Protein AF-A0A3C0VVW0-F1 (afdb_monomer_lite)

Radius of gyration: 27.4 Å; chains: 1; bounding box: 62×30×68 Å

pLDDT: mean 88.86, std 8.99, range [50.38, 98.25]

Sequence (152 aa):
QGKSAIVPDVSADKRYVPVHEHTRSELAVPLEINGVLSGVVNVDSDKPSAFDENDLALLTELASQAALVIHNAFLYEKSLIRANLFESLITVGQAINSAVDLDEALAAITREAASLMNAKTCALQLLDESSSHLTLVASHGAGEAYLNKPGV

Secondary structure (DSSP, 8-state):
----EEES-GGG-TT---SSTT--EEEEEEEEETTE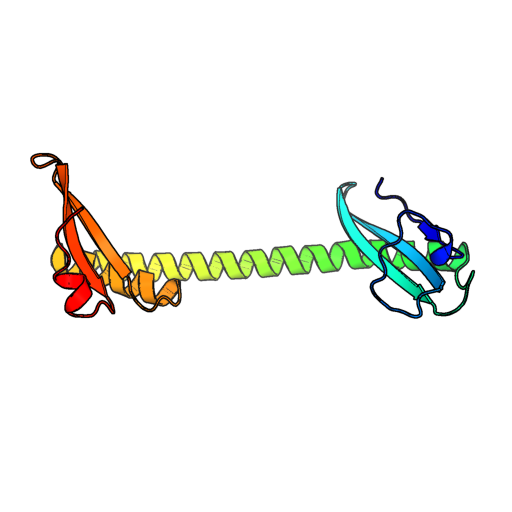EEEEEEEEESSTT---HHHHHHHHHHHHHHHHHHHHHHHHHHHHHHHHHHHHHHHHHHHHHT-SSHHHHHHHHHHHHHHHTT-S-EEEEEEETTTTEEEEEEEES--HHHHTSPP-

Structure (mmCIF, N/CA/C/O backbone):
data_AF-A0A3C0VVW0-F1
#
_entry.id   AF-A0A3C0VVW0-F1
#
loop_
_atom_site.group_PDB
_atom_site.id
_atom_site.type_symbol
_atom_site.label_atom_id
_atom_site.label_alt_id
_atom_site.label_comp_id
_atom_site.label_asym_id
_atom_site.label_entity_id
_atom_site.label_seq_id
_atom_site.pdbx_PDB_ins_code
_atom_site.Cartn_x
_atom_site.Cartn_y
_atom_site.Cartn_z
_atom_site.occupancy
_atom_site.B_iso_or_equiv
_atom_site.auth_seq_id
_atom_site.auth_comp_id
_atom_site.auth_asym_id
_atom_site.auth_atom_id
_atom_site.pdbx_PDB_model_num
ATOM 1 N N . GLN A 1 1 ? 5.046 -13.978 -15.014 1.00 55.69 1 GLN A N 1
ATOM 2 C CA . GLN A 1 1 ? 6.129 -14.661 -14.268 1.00 55.69 1 GLN A CA 1
ATOM 3 C C . GLN A 1 1 ? 7.109 -13.561 -13.915 1.00 55.69 1 GLN A C 1
ATOM 5 O O . GLN A 1 1 ? 7.415 -12.828 -14.843 1.00 55.69 1 GLN A O 1
ATOM 10 N N . GLY A 1 2 ? 7.486 -13.371 -12.645 1.00 75.31 2 GLY A N 1
ATOM 11 C CA . GLY A 1 2 ? 8.315 -12.249 -12.158 1.00 75.31 2 GLY A CA 1
ATOM 12 C C . GLY A 1 2 ? 9.750 -12.254 -12.688 1.00 75.31 2 GLY A C 1
ATOM 13 O O . GLY A 1 2 ? 10.695 -12.243 -11.927 1.00 75.31 2 GLY A O 1
ATOM 14 N N . LYS A 1 3 ? 9.908 -12.356 -14.003 1.00 88.19 3 LYS A N 1
ATOM 15 C CA . LYS A 1 3 ? 11.173 -12.338 -14.718 1.00 88.19 3 LYS A CA 1
ATOM 16 C C . LYS A 1 3 ? 11.374 -10.940 -15.265 1.00 88.19 3 LYS A C 1
ATOM 18 O O . LYS A 1 3 ? 10.402 -10.307 -15.684 1.00 88.19 3 LYS A O 1
ATOM 23 N N . SER A 1 4 ? 12.625 -10.516 -15.307 1.00 94.00 4 SER A N 1
ATOM 24 C CA . SER A 1 4 ? 12.993 -9.280 -15.973 1.00 94.00 4 SER A CA 1
ATOM 25 C C . SER A 1 4 ? 12.608 -9.310 -17.452 1.00 94.00 4 SER A C 1
ATOM 27 O O . SER A 1 4 ? 12.564 -10.377 -18.075 1.00 94.00 4 SER A O 1
ATOM 29 N N . ALA A 1 5 ? 12.319 -8.140 -18.007 1.00 94.81 5 ALA A N 1
ATOM 30 C CA . ALA A 1 5 ? 11.940 -7.987 -19.400 1.00 94.81 5 ALA A CA 1
ATOM 31 C C . ALA A 1 5 ? 12.516 -6.694 -19.975 1.00 94.81 5 ALA A C 1
ATOM 33 O O . ALA A 1 5 ? 12.325 -5.623 -19.406 1.00 94.81 5 ALA A O 1
ATOM 34 N N . ILE A 1 6 ? 13.161 -6.816 -21.133 1.00 97.00 6 ILE A N 1
ATOM 35 C CA . ILE A 1 6 ? 13.439 -5.699 -22.034 1.00 97.00 6 ILE A CA 1
ATOM 36 C C . ILE A 1 6 ? 12.341 -5.716 -23.099 1.00 97.00 6 ILE A C 1
ATOM 38 O O . ILE A 1 6 ? 12.164 -6.717 -23.800 1.00 97.00 6 ILE A O 1
ATOM 42 N N . VAL A 1 7 ? 11.593 -4.622 -23.214 1.00 96.62 7 VAL A N 1
ATOM 43 C CA . VAL A 1 7 ? 10.563 -4.426 -24.238 1.00 96.62 7 VAL A CA 1
ATOM 44 C C . VAL A 1 7 ? 11.061 -3.355 -25.210 1.00 96.62 7 VAL A C 1
ATOM 46 O O . VAL A 1 7 ? 10.972 -2.168 -24.905 1.00 96.62 7 VAL A O 1
ATOM 49 N N . PRO A 1 8 ? 11.600 -3.740 -26.381 1.00 96.50 8 PRO A N 1
ATOM 50 C CA . PRO A 1 8 ? 12.236 -2.799 -27.301 1.00 96.50 8 PRO A CA 1
ATOM 51 C C . PRO A 1 8 ? 11.238 -1.889 -28.030 1.00 96.50 8 PRO A C 1
ATOM 53 O O . PRO A 1 8 ? 11.619 -0.796 -28.440 1.00 96.50 8 PRO A O 1
ATOM 56 N N . ASP A 1 9 ? 9.983 -2.315 -28.205 1.00 96.50 9 ASP A N 1
ATOM 57 C CA . ASP A 1 9 ? 8.898 -1.435 -28.647 1.00 96.50 9 ASP A CA 1
ATOM 58 C C . ASP A 1 9 ? 7.575 -1.812 -27.965 1.00 96.50 9 ASP A C 1
ATOM 60 O O . ASP A 1 9 ? 6.987 -2.851 -28.277 1.00 96.50 9 ASP A O 1
ATOM 64 N N . VAL A 1 10 ? 7.093 -0.974 -27.044 1.00 95.69 10 VAL A N 1
ATOM 65 C CA . VAL A 1 10 ? 5.836 -1.231 -26.317 1.00 95.69 10 VAL A CA 1
ATOM 66 C C . VAL A 1 10 ? 4.602 -1.170 -27.211 1.00 95.69 10 VAL A C 1
ATOM 68 O O . VAL A 1 10 ? 3.612 -1.838 -26.928 1.00 95.69 10 VAL A O 1
ATOM 71 N N . SER A 1 11 ? 4.652 -0.439 -28.331 1.00 93.31 11 SER A N 1
ATOM 72 C CA . SER A 1 11 ? 3.527 -0.374 -29.277 1.00 93.31 11 SER A CA 1
ATOM 73 C C . SER A 1 11 ? 3.275 -1.712 -29.983 1.00 93.31 11 SER A C 1
ATOM 75 O O . SER A 1 11 ? 2.172 -1.967 -30.469 1.00 93.31 11 SER A O 1
ATOM 77 N N . ALA A 1 12 ? 4.289 -2.583 -30.012 1.00 93.69 12 ALA A N 1
ATOM 78 C CA . ALA A 1 12 ? 4.206 -3.935 -30.546 1.00 93.69 12 ALA A CA 1
ATOM 79 C C . ALA A 1 12 ? 3.884 -4.991 -29.469 1.00 93.69 12 ALA A C 1
ATOM 81 O O . ALA A 1 12 ? 3.588 -6.141 -29.812 1.00 93.69 12 ALA A O 1
ATOM 82 N N . ASP A 1 13 ? 3.917 -4.635 -28.179 1.00 92.75 13 ASP A N 1
ATOM 83 C CA . ASP A 1 13 ? 3.639 -5.558 -27.081 1.00 92.75 13 ASP A CA 1
ATOM 84 C C . ASP A 1 13 ? 2.161 -5.513 -26.672 1.00 92.75 13 ASP A C 1
ATOM 86 O O . ASP A 1 13 ? 1.660 -4.544 -26.112 1.00 92.75 13 ASP A O 1
ATOM 90 N N . LYS A 1 14 ? 1.443 -6.619 -26.894 1.00 92.88 14 LYS A N 1
ATOM 91 C CA . LYS A 1 14 ? 0.013 -6.739 -26.551 1.00 92.88 14 LYS A CA 1
ATOM 92 C C . LYS A 1 14 ? -0.277 -6.671 -25.049 1.00 92.88 14 LYS A C 1
ATOM 94 O O . LYS A 1 14 ? -1.437 -6.548 -24.669 1.00 92.88 14 LYS A O 1
ATOM 99 N N . ARG A 1 15 ? 0.740 -6.849 -24.204 1.00 89.94 15 ARG A N 1
ATOM 100 C CA . ARG A 1 15 ? 0.619 -6.782 -22.742 1.00 89.94 15 ARG A CA 1
ATOM 101 C C . ARG A 1 15 ? 0.713 -5.347 -22.234 1.00 89.94 15 ARG A C 1
ATOM 103 O O . ARG A 1 15 ? 0.427 -5.122 -21.061 1.00 89.94 15 ARG A O 1
ATOM 110 N N . TYR A 1 16 ? 1.143 -4.418 -23.085 1.00 90.62 16 TYR A N 1
ATOM 111 C CA . TYR A 1 16 ? 1.383 -3.046 -22.692 1.00 90.62 16 TYR A CA 1
ATOM 112 C C . TYR A 1 16 ? 0.083 -2.324 -22.335 1.00 90.62 16 TYR A C 1
ATOM 114 O O . TYR A 1 16 ? -0.910 -2.395 -23.062 1.00 90.62 16 TYR A O 1
ATOM 122 N N . VAL A 1 17 ? 0.108 -1.610 -21.210 1.00 89.94 17 VAL A N 1
ATOM 123 C CA . VAL A 1 17 ? -0.962 -0.712 -20.779 1.00 89.94 17 VAL A CA 1
ATOM 124 C C . VAL A 1 17 ? -0.367 0.694 -20.735 1.00 89.94 17 VAL A C 1
ATOM 126 O O . VAL A 1 17 ? 0.526 0.929 -19.923 1.00 89.94 17 VAL A O 1
ATOM 129 N N . PRO A 1 18 ? -0.823 1.627 -21.587 1.00 87.56 18 PRO A N 1
ATOM 130 C CA . PRO A 1 18 ? -0.221 2.949 -21.674 1.00 87.56 18 PRO A CA 1
ATOM 131 C C . PRO A 1 18 ? -0.464 3.747 -20.390 1.00 87.56 18 PRO A C 1
ATOM 133 O O . PRO A 1 18 ? -1.602 4.083 -20.062 1.00 87.56 18 PRO A O 1
ATOM 136 N N . VAL A 1 19 ? 0.624 4.054 -19.680 1.00 84.06 19 VAL A N 1
ATOM 137 C CA . VAL A 1 19 ? 0.638 4.969 -18.523 1.00 84.06 19 VAL A CA 1
ATOM 138 C C . VAL A 1 19 ? 1.111 6.363 -18.946 1.00 84.06 19 VAL A C 1
ATOM 140 O O . VAL A 1 19 ? 0.580 7.369 -18.477 1.00 84.06 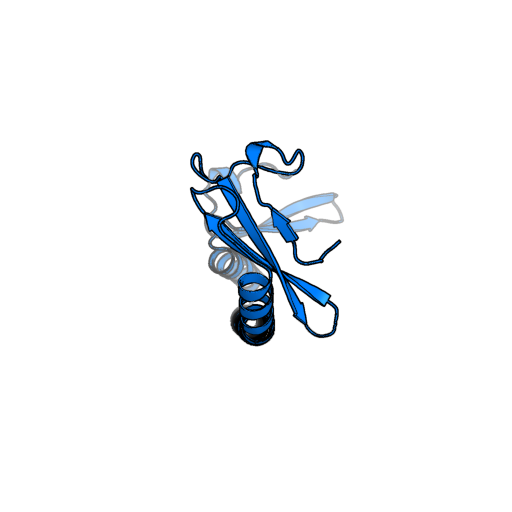19 VAL A O 1
ATOM 143 N N . HIS A 1 20 ? 2.058 6.426 -19.887 1.00 85.56 20 HIS A N 1
ATOM 144 C CA . HIS A 1 20 ? 2.566 7.656 -20.490 1.00 85.56 20 HIS A CA 1
ATOM 145 C C . HIS A 1 20 ? 2.446 7.589 -22.018 1.00 85.56 20 HIS A C 1
ATOM 147 O O . HIS A 1 20 ? 2.830 6.600 -22.635 1.00 85.56 20 HIS A O 1
ATOM 153 N N . GLU A 1 21 ? 1.933 8.655 -22.643 1.00 86.31 21 GLU A N 1
ATOM 154 C CA . GLU A 1 21 ? 1.631 8.679 -24.087 1.00 86.31 21 GLU A CA 1
ATOM 155 C C . GLU A 1 21 ? 2.859 8.499 -24.992 1.00 86.31 21 GLU A C 1
ATOM 157 O O . GLU A 1 21 ? 2.722 8.116 -26.153 1.00 86.31 21 GLU A O 1
ATOM 162 N N . HIS A 1 22 ? 4.056 8.799 -24.488 1.00 93.50 22 HIS A N 1
ATOM 163 C CA . HIS A 1 22 ? 5.282 8.814 -25.284 1.00 93.50 22 HIS A CA 1
ATOM 164 C C . HIS A 1 22 ? 6.190 7.611 -25.051 1.00 93.50 22 HIS A C 1
ATOM 166 O O . HIS A 1 22 ? 7.222 7.531 -25.709 1.00 93.50 22 HIS A O 1
ATOM 172 N N . THR A 1 23 ? 5.842 6.678 -24.162 1.00 96.00 23 THR A N 1
ATOM 173 C CA . THR A 1 23 ? 6.692 5.510 -23.914 1.00 96.00 23 THR A CA 1
ATOM 174 C C . THR A 1 23 ? 6.795 4.655 -25.174 1.00 96.00 23 THR A C 1
ATOM 176 O O . THR A 1 23 ? 5.798 4.295 -25.801 1.00 96.00 23 THR A O 1
ATOM 179 N N . ARG A 1 24 ? 8.032 4.347 -25.561 1.00 96.81 24 ARG A N 1
ATOM 180 C CA . ARG A 1 24 ? 8.382 3.532 -26.724 1.00 96.81 24 ARG A CA 1
ATOM 181 C C . ARG A 1 24 ? 9.145 2.278 -26.353 1.00 96.81 24 ARG A C 1
ATOM 183 O O . ARG A 1 24 ? 8.952 1.293 -27.043 1.00 96.81 24 ARG A O 1
ATOM 190 N N . SER A 1 25 ? 9.931 2.253 -25.287 1.00 97.44 25 SER A N 1
ATOM 191 C CA . SER A 1 25 ? 10.540 1.017 -24.780 1.00 97.44 25 SER A CA 1
ATOM 192 C C . SER A 1 25 ? 10.573 1.004 -23.261 1.00 97.44 25 SER A C 1
ATOM 194 O O . SER A 1 25 ? 10.613 2.072 -22.653 1.00 97.44 25 SER A O 1
ATOM 196 N N . GLU A 1 26 ? 10.629 -0.188 -22.673 1.00 96.81 26 GLU A N 1
ATOM 197 C CA . GLU A 1 26 ? 10.656 -0.382 -21.219 1.00 96.81 26 GLU A CA 1
ATOM 198 C C . GLU A 1 26 ? 11.683 -1.436 -20.814 1.00 96.81 26 GLU A C 1
ATOM 200 O O . GLU A 1 26 ? 11.941 -2.400 -21.542 1.00 96.81 26 GLU A O 1
ATOM 205 N N . LEU A 1 27 ? 12.238 -1.261 -19.622 1.00 97.38 27 LEU A N 1
ATOM 206 C CA . LEU A 1 27 ? 13.037 -2.245 -18.915 1.00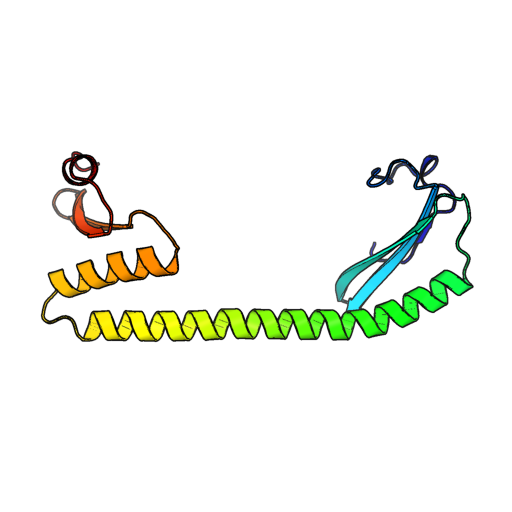 97.38 27 LEU A CA 1
ATOM 207 C C . LEU A 1 27 ? 12.430 -2.437 -17.524 1.00 97.38 27 LEU A C 1
ATOM 209 O O . LEU A 1 27 ? 12.436 -1.526 -16.696 1.00 97.38 27 LEU A O 1
ATOM 213 N N . ALA A 1 28 ? 11.939 -3.645 -17.264 1.00 96.06 28 ALA A N 1
ATOM 214 C CA . ALA A 1 28 ? 11.340 -4.012 -15.990 1.00 96.06 28 ALA A CA 1
ATOM 215 C C . ALA A 1 28 ? 12.144 -5.123 -15.312 1.00 96.06 28 ALA A C 1
ATOM 217 O O . ALA A 1 28 ? 12.454 -6.142 -15.934 1.00 96.06 28 ALA A O 1
ATOM 218 N N . VAL A 1 29 ? 12.436 -4.958 -14.022 1.00 96.75 29 VAL A N 1
ATOM 219 C CA . VAL A 1 29 ? 13.097 -5.968 -13.184 1.00 96.75 29 VAL A CA 1
ATOM 220 C C . VAL A 1 29 ? 12.312 -6.190 -11.889 1.00 96.75 29 VAL A C 1
ATOM 222 O O . VAL A 1 29 ? 11.735 -5.248 -11.337 1.00 96.75 29 VAL A O 1
ATOM 225 N N . PRO A 1 30 ? 12.246 -7.427 -11.380 1.00 95.56 30 PRO A N 1
ATOM 226 C CA . PRO A 1 30 ? 11.531 -7.717 -10.149 1.00 95.56 30 PRO A CA 1
ATOM 227 C C . PRO A 1 30 ? 12.302 -7.211 -8.918 1.00 95.56 30 PRO A C 1
ATOM 229 O O . PRO A 1 30 ? 13.529 -7.254 -8.863 1.00 95.56 30 PRO A O 1
ATOM 232 N N . LEU A 1 31 ? 11.565 -6.781 -7.896 1.00 95.06 31 LEU A N 1
ATOM 233 C CA . LEU A 1 31 ? 12.073 -6.603 -6.537 1.00 95.06 31 LEU A CA 1
ATOM 234 C C . LEU A 1 31 ? 11.788 -7.894 -5.771 1.00 95.06 31 LEU A C 1
ATOM 236 O O . LEU A 1 31 ? 10.656 -8.114 -5.334 1.00 95.06 31 LEU A O 1
ATOM 240 N N . GLU A 1 32 ? 12.785 -8.765 -5.636 1.00 90.94 32 GLU A N 1
ATOM 241 C CA . GLU A 1 32 ? 12.636 -10.061 -4.964 1.00 90.94 32 GLU A CA 1
ATOM 242 C C . GLU A 1 32 ? 13.379 -10.111 -3.635 1.00 90.94 32 GLU A C 1
ATOM 244 O O . GLU A 1 32 ? 14.492 -9.609 -3.497 1.00 90.94 32 GLU A O 1
ATOM 249 N N . ILE A 1 33 ? 12.763 -10.761 -2.648 1.00 88.19 33 ILE A N 1
ATOM 250 C CA . ILE A 1 33 ? 13.339 -10.943 -1.314 1.00 88.19 33 ILE A CA 1
ATOM 251 C C . ILE A 1 33 ? 13.120 -12.388 -0.916 1.00 88.19 33 ILE A C 1
ATOM 253 O O . ILE A 1 33 ? 11.981 -12.838 -0.808 1.00 88.19 33 ILE A O 1
ATOM 257 N N . ASN A 1 34 ? 14.210 -13.131 -0.719 1.00 85.25 34 ASN A N 1
ATOM 258 C CA . ASN A 1 34 ? 14.167 -14.558 -0.382 1.00 85.25 34 ASN A CA 1
ATOM 259 C C . ASN A 1 34 ? 13.277 -15.382 -1.341 1.00 85.25 34 ASN A C 1
ATOM 261 O O . ASN A 1 34 ? 12.558 -16.282 -0.912 1.00 85.25 34 ASN A O 1
ATOM 265 N N . GLY A 1 35 ? 13.293 -15.048 -2.637 1.00 83.88 35 GLY A N 1
ATOM 266 C CA . GLY A 1 35 ? 12.489 -15.717 -3.669 1.00 83.88 35 GLY A CA 1
ATOM 267 C C . GLY A 1 35 ? 11.014 -15.301 -3.717 1.00 83.88 35 GLY A C 1
ATOM 268 O O . GLY A 1 35 ? 10.239 -15.896 -4.465 1.00 83.88 35 GLY A O 1
ATOM 269 N N . VAL A 1 36 ? 10.606 -14.293 -2.939 1.00 87.31 36 VAL A N 1
ATOM 270 C CA . VAL A 1 36 ? 9.257 -13.717 -2.987 1.00 87.31 36 VAL A CA 1
ATOM 271 C C . VAL A 1 36 ? 9.284 -12.411 -3.773 1.00 87.31 36 VAL A C 1
ATOM 273 O O . VAL A 1 36 ? 9.939 -11.445 -3.372 1.00 87.31 36 VAL A O 1
ATOM 276 N N . LEU A 1 37 ? 8.521 -12.368 -4.868 1.00 90.81 37 LEU A N 1
ATOM 277 C CA . LEU A 1 37 ? 8.274 -11.150 -5.635 1.00 90.81 37 LEU A CA 1
ATOM 278 C C . LEU A 1 37 ? 7.534 -10.130 -4.760 1.00 90.81 37 LEU A C 1
ATOM 280 O O . LEU A 1 37 ? 6.360 -10.312 -4.439 1.00 90.81 37 LEU A O 1
ATOM 284 N N . SER A 1 38 ? 8.232 -9.065 -4.383 1.00 88.75 38 SER A N 1
ATOM 285 C CA . SER A 1 38 ? 7.730 -7.990 -3.521 1.00 88.75 38 SER A CA 1
ATOM 286 C C . SER A 1 38 ? 7.330 -6.737 -4.308 1.00 88.75 38 SER A C 1
ATOM 288 O O . SER A 1 38 ? 6.626 -5.883 -3.779 1.00 88.75 38 SER A O 1
ATOM 290 N N . GLY A 1 39 ? 7.741 -6.627 -5.573 1.00 91.75 39 GLY A N 1
ATOM 291 C CA . GLY A 1 39 ? 7.402 -5.510 -6.453 1.00 91.75 39 GLY A CA 1
ATOM 292 C C . GLY A 1 39 ? 8.138 -5.584 -7.788 1.00 91.75 39 GLY A C 1
ATOM 293 O O . GLY A 1 39 ? 8.755 -6.599 -8.105 1.00 91.75 39 GLY A O 1
ATOM 294 N N . VAL A 1 40 ? 8.080 -4.506 -8.567 1.00 94.12 40 VAL A N 1
ATOM 295 C CA . VAL A 1 40 ? 8.784 -4.362 -9.850 1.00 94.12 40 VAL A CA 1
ATOM 296 C C . VAL A 1 40 ? 9.330 -2.940 -9.943 1.00 94.12 40 VAL A C 1
ATOM 298 O O . VAL A 1 40 ? 8.627 -1.993 -9.594 1.00 94.12 40 VAL A O 1
ATOM 301 N N . VAL A 1 41 ? 10.567 -2.798 -10.414 1.00 95.12 41 VAL A N 1
ATOM 302 C CA . VAL A 1 41 ? 11.118 -1.519 -10.877 1.00 95.12 41 VAL A CA 1
ATOM 303 C C . VAL A 1 41 ? 10.998 -1.488 -12.389 1.00 95.12 41 VAL A C 1
ATOM 305 O O . VAL A 1 41 ? 11.366 -2.452 -13.055 1.00 95.12 41 VAL A O 1
ATOM 308 N N . ASN A 1 42 ? 10.479 -0.384 -12.908 1.00 95.00 42 ASN A N 1
ATOM 309 C CA . ASN A 1 42 ? 10.251 -0.170 -14.326 1.00 95.00 42 ASN A CA 1
ATOM 310 C C . ASN A 1 42 ? 10.922 1.137 -14.758 1.00 95.00 42 ASN A C 1
ATOM 312 O O . ASN A 1 42 ? 10.819 2.140 -14.048 1.00 95.00 42 ASN A O 1
ATOM 316 N N . VAL A 1 43 ? 11.619 1.109 -15.891 1.00 95.88 43 VAL A N 1
ATOM 317 C CA . VAL A 1 43 ? 12.278 2.270 -16.495 1.00 95.88 43 VAL A CA 1
ATOM 318 C C . VAL A 1 43 ? 11.824 2.387 -17.942 1.00 95.88 43 VAL A C 1
ATOM 320 O O . VAL A 1 43 ? 11.933 1.429 -18.705 1.00 95.88 43 VAL A O 1
ATOM 323 N N . ASP A 1 44 ? 11.372 3.582 -18.316 1.00 96.06 44 ASP A N 1
ATOM 324 C CA . ASP A 1 44 ? 10.759 3.852 -19.615 1.00 96.06 44 ASP A CA 1
ATOM 325 C C . ASP A 1 44 ? 11.626 4.790 -20.454 1.00 96.06 44 ASP A C 1
ATOM 327 O O . ASP A 1 44 ? 12.369 5.626 -19.934 1.00 96.06 44 ASP A O 1
ATOM 331 N N . SER A 1 45 ? 11.497 4.686 -21.775 1.00 97.00 45 SER A N 1
ATOM 332 C CA . SER A 1 45 ? 12.092 5.625 -22.723 1.00 97.00 45 SER A CA 1
ATOM 333 C C . SER A 1 45 ? 11.108 5.998 -23.823 1.00 97.00 45 SER A C 1
ATOM 335 O O . SER A 1 45 ? 10.297 5.178 -24.246 1.00 97.00 45 SER A O 1
ATOM 337 N N . ASP A 1 46 ? 11.227 7.223 -24.334 1.00 97.06 46 ASP A N 1
ATOM 338 C CA . ASP A 1 46 ? 10.530 7.717 -25.524 1.00 97.06 46 ASP A CA 1
ATOM 339 C C . ASP A 1 46 ? 11.163 7.244 -26.845 1.00 97.06 46 ASP A C 1
ATOM 341 O O . ASP A 1 46 ? 10.643 7.508 -27.934 1.00 97.06 46 ASP A O 1
ATOM 345 N N . LYS A 1 47 ? 12.273 6.504 -26.769 1.00 97.25 47 LYS A N 1
ATOM 346 C CA . LYS A 1 47 ? 12.964 5.910 -27.914 1.00 97.25 47 LYS A CA 1
ATOM 347 C C . LYS A 1 47 ? 12.745 4.400 -27.936 1.00 97.25 47 LYS A C 1
ATOM 349 O O . LYS A 1 47 ? 12.880 3.764 -26.900 1.00 97.25 47 LYS A O 1
ATOM 354 N N . PRO A 1 48 ? 12.456 3.797 -29.099 1.00 97.06 48 PRO A N 1
ATOM 355 C CA . PRO A 1 48 ? 12.502 2.347 -29.236 1.00 97.06 48 PRO A CA 1
ATOM 356 C C . PRO A 1 48 ? 13.909 1.812 -28.956 1.00 97.06 48 PRO A C 1
ATOM 358 O O . PRO A 1 48 ? 14.899 2.448 -29.317 1.00 97.06 48 PRO A O 1
ATOM 361 N N . SER A 1 49 ? 13.986 0.606 -28.393 1.00 97.50 49 SER A N 1
ATOM 362 C CA . SER A 1 49 ? 15.230 -0.133 -28.132 1.00 97.50 49 SER A CA 1
ATOM 363 C C . SER A 1 49 ? 16.264 0.681 -27.348 1.00 97.50 49 SER A C 1
ATOM 365 O O . SER A 1 49 ? 17.453 0.630 -27.652 1.00 97.50 49 SER A O 1
ATOM 367 N N . ALA A 1 50 ? 15.812 1.460 -26.360 1.00 98.06 50 ALA A N 1
ATOM 368 C CA . ALA A 1 50 ? 16.694 2.309 -25.565 1.00 98.06 50 ALA A CA 1
ATOM 369 C C . ALA A 1 50 ? 17.554 1.538 -24.551 1.00 98.06 50 ALA A C 1
ATOM 371 O O . ALA A 1 50 ? 18.508 2.114 -24.040 1.00 98.06 50 ALA A O 1
ATOM 372 N N . PHE A 1 51 ? 17.206 0.280 -24.265 1.00 98.25 51 PHE A N 1
ATOM 373 C CA . PHE A 1 51 ? 17.833 -0.535 -23.227 1.00 98.25 51 PHE A CA 1
ATOM 374 C C . PHE A 1 51 ? 18.485 -1.785 -23.808 1.00 98.25 51 PHE A C 1
ATOM 376 O O . PHE A 1 51 ? 17.926 -2.423 -24.707 1.00 98.25 51 PHE A O 1
ATOM 383 N N . ASP A 1 52 ? 19.633 -2.154 -23.250 1.00 97.69 52 ASP A N 1
ATOM 384 C CA . ASP A 1 52 ? 20.357 -3.376 -23.582 1.00 97.69 52 ASP A CA 1
ATOM 385 C C . ASP A 1 52 ? 20.537 -4.318 -22.371 1.00 97.69 52 ASP A C 1
ATOM 387 O O . ASP A 1 52 ? 19.988 -4.121 -21.283 1.00 97.69 52 ASP A O 1
ATOM 391 N N . GLU A 1 53 ? 21.293 -5.397 -22.570 1.00 97.62 53 GLU A N 1
ATOM 392 C CA . GLU A 1 53 ? 21.582 -6.384 -21.523 1.00 97.62 53 GLU A CA 1
ATOM 393 C C . GLU A 1 53 ? 22.459 -5.822 -20.386 1.00 97.62 53 GLU A C 1
ATOM 395 O O . GLU A 1 53 ? 22.380 -6.305 -19.255 1.00 97.62 53 GLU A O 1
ATOM 400 N N . ASN A 1 54 ? 23.280 -4.797 -20.646 1.00 97.88 54 ASN A N 1
ATOM 401 C CA . ASN A 1 54 ? 24.065 -4.138 -19.601 1.00 97.88 54 ASN A CA 1
ATOM 402 C C . ASN A 1 54 ? 23.159 -3.293 -18.706 1.00 97.88 54 ASN A C 1
ATOM 404 O O . ASN A 1 54 ? 23.314 -3.328 -17.484 1.00 97.88 54 ASN A O 1
ATOM 408 N N . ASP A 1 55 ? 22.194 -2.583 -19.297 1.00 98.19 55 ASP A N 1
ATOM 409 C CA . ASP A 1 55 ? 21.177 -1.843 -18.548 1.00 98.19 55 ASP A CA 1
ATOM 410 C C . ASP A 1 55 ? 20.349 -2.791 -17.677 1.00 98.19 55 ASP A C 1
ATOM 412 O O . ASP A 1 55 ? 20.125 -2.523 -16.494 1.00 98.19 55 ASP A O 1
ATOM 416 N N . LEU A 1 56 ? 19.953 -3.943 -18.230 1.00 97.56 56 LEU A N 1
ATOM 417 C CA . LEU A 1 56 ? 19.259 -4.986 -17.481 1.00 97.56 56 LEU A CA 1
ATOM 418 C C . LEU A 1 56 ? 20.098 -5.497 -16.303 1.00 97.56 56 LEU A C 1
ATOM 420 O O . LEU A 1 56 ? 19.577 -5.611 -15.190 1.00 97.56 56 LEU A O 1
ATOM 424 N N . ALA A 1 57 ? 21.379 -5.797 -16.520 1.00 96.81 57 ALA A N 1
ATOM 425 C CA . ALA A 1 57 ? 22.270 -6.272 -15.464 1.00 96.81 57 ALA A CA 1
ATOM 426 C C . ALA A 1 57 ? 22.444 -5.223 -14.353 1.00 96.81 57 ALA A C 1
ATOM 428 O O . ALA A 1 57 ? 22.323 -5.549 -13.170 1.00 96.81 57 ALA A O 1
ATOM 429 N N . LEU A 1 58 ? 22.657 -3.960 -14.731 1.00 97.19 58 LEU A N 1
ATOM 430 C CA . LEU A 1 58 ? 22.792 -2.848 -13.794 1.00 97.19 58 LEU A CA 1
ATOM 431 C C . LEU A 1 58 ? 21.511 -2.644 -12.980 1.00 97.19 58 LEU A C 1
ATOM 433 O O . LEU A 1 58 ? 21.563 -2.565 -11.752 1.00 97.19 58 LEU A O 1
ATOM 437 N N . LEU A 1 59 ? 20.356 -2.582 -13.646 1.00 97.38 59 LEU A N 1
ATOM 438 C CA . LEU A 1 59 ? 19.084 -2.366 -12.967 1.00 97.38 59 LEU A CA 1
ATOM 439 C C . LEU A 1 59 ? 18.725 -3.548 -12.063 1.00 97.38 59 LEU A C 1
ATOM 441 O O . LEU A 1 59 ? 18.188 -3.333 -10.982 1.00 97.38 59 LEU A O 1
ATOM 445 N N . THR A 1 60 ? 19.059 -4.778 -12.460 1.00 95.31 60 THR A N 1
ATOM 446 C CA . THR A 1 60 ? 18.848 -5.977 -11.634 1.00 95.31 60 THR A CA 1
ATOM 447 C C . THR A 1 60 ? 19.648 -5.907 -10.330 1.00 95.31 60 THR A C 1
ATOM 449 O O . THR A 1 60 ? 19.102 -6.189 -9.263 1.00 95.31 60 THR A O 1
ATOM 452 N N . GLU A 1 61 ? 20.912 -5.478 -10.382 1.00 94.88 61 GLU A N 1
ATOM 453 C CA . GLU A 1 61 ? 21.741 -5.306 -9.181 1.00 94.88 61 GLU A CA 1
ATOM 454 C C . GLU A 1 61 ? 21.186 -4.205 -8.264 1.00 94.88 61 GLU A C 1
ATOM 456 O O . GLU A 1 61 ? 21.020 -4.405 -7.058 1.00 94.88 61 GLU A O 1
ATOM 461 N N . LEU A 1 62 ? 20.812 -3.060 -8.840 1.00 95.19 62 LEU A N 1
ATOM 462 C CA . LEU A 1 62 ? 20.193 -1.968 -8.087 1.00 95.19 62 LEU A CA 1
ATOM 463 C C . LEU A 1 62 ? 18.862 -2.395 -7.454 1.00 95.19 62 LEU A C 1
ATOM 465 O O . LEU A 1 62 ? 18.598 -2.070 -6.296 1.00 95.19 62 LEU A O 1
ATOM 469 N N . ALA A 1 63 ? 18.042 -3.154 -8.182 1.00 94.94 63 ALA A N 1
ATOM 470 C CA . ALA A 1 63 ? 16.769 -3.673 -7.701 1.00 94.94 63 ALA A CA 1
ATOM 471 C C . ALA A 1 63 ? 16.953 -4.659 -6.542 1.00 94.94 63 ALA A C 1
ATOM 473 O O . ALA A 1 63 ? 16.205 -4.587 -5.569 1.00 94.94 63 ALA A O 1
ATOM 474 N N . SER A 1 64 ? 17.973 -5.519 -6.591 1.00 90.81 64 SER A N 1
ATOM 475 C CA . SER A 1 64 ? 18.312 -6.437 -5.496 1.00 90.81 64 SER A CA 1
ATOM 476 C C . SER A 1 64 ? 18.595 -5.684 -4.188 1.00 90.81 64 SER A C 1
ATOM 478 O O . SER A 1 64 ? 18.024 -5.991 -3.138 1.00 90.81 64 SER A O 1
ATOM 480 N N . GLN A 1 65 ? 19.407 -4.624 -4.254 1.00 92.00 65 GLN A N 1
ATOM 481 C CA . GLN A 1 65 ? 19.725 -3.802 -3.083 1.00 92.00 65 GLN A CA 1
ATOM 482 C C . GLN A 1 65 ? 18.518 -2.974 -2.615 1.00 92.00 65 GLN A C 1
ATOM 484 O O . GLN A 1 65 ? 18.231 -2.899 -1.416 1.00 92.00 65 GLN A O 1
ATOM 489 N N . ALA A 1 66 ? 17.777 -2.384 -3.557 1.00 94.19 66 ALA A N 1
ATOM 490 C CA . ALA A 1 66 ? 16.596 -1.581 -3.264 1.00 94.19 66 ALA A CA 1
ATOM 491 C C . ALA A 1 66 ? 15.472 -2.411 -2.631 1.00 94.19 66 ALA A C 1
ATOM 493 O O . ALA A 1 66 ? 14.815 -1.927 -1.710 1.00 94.19 66 ALA A O 1
ATOM 494 N N . ALA A 1 67 ? 15.273 -3.660 -3.066 1.00 93.75 67 ALA A N 1
ATOM 495 C CA . ALA A 1 67 ? 14.235 -4.543 -2.540 1.00 93.75 67 ALA A CA 1
ATOM 496 C C . ALA A 1 67 ? 14.360 -4.704 -1.020 1.00 93.75 67 ALA A C 1
ATOM 498 O O . ALA A 1 67 ? 13.383 -4.506 -0.296 1.00 93.75 67 ALA A O 1
ATOM 499 N N . LEU A 1 68 ? 15.572 -4.971 -0.523 1.00 91.31 68 LEU A N 1
ATOM 500 C CA . LEU A 1 68 ? 15.826 -5.114 0.910 1.00 91.31 68 LEU A CA 1
ATOM 501 C C . LEU A 1 68 ? 15.521 -3.823 1.685 1.00 91.31 68 LEU A C 1
ATOM 503 O O . LEU A 1 68 ? 14.881 -3.867 2.737 1.00 91.31 68 LEU A O 1
ATOM 507 N N . VAL A 1 69 ? 15.956 -2.670 1.168 1.00 93.56 69 VAL A N 1
ATOM 508 C CA . VAL A 1 69 ? 15.742 -1.369 1.820 1.00 93.56 69 VAL A CA 1
ATOM 509 C C . VAL A 1 69 ? 14.256 -1.010 1.860 1.00 93.56 69 VAL A C 1
ATOM 511 O O . VAL A 1 69 ? 13.742 -0.666 2.924 1.00 93.56 69 VAL A O 1
ATOM 514 N N . ILE A 1 70 ? 13.553 -1.140 0.732 1.00 92.69 70 ILE A N 1
ATOM 515 C CA . ILE A 1 70 ? 12.113 -0.864 0.620 1.00 92.69 70 ILE A CA 1
ATOM 516 C C . ILE A 1 70 ? 11.323 -1.773 1.564 1.00 92.69 70 ILE A C 1
ATOM 518 O O . ILE A 1 70 ? 10.422 -1.318 2.266 1.00 92.69 70 ILE A O 1
ATOM 522 N N . HIS A 1 71 ? 11.683 -3.052 1.636 1.00 90.75 71 HIS A N 1
ATOM 523 C CA . HIS A 1 71 ? 11.020 -3.995 2.528 1.00 90.75 71 HIS A CA 1
ATOM 524 C C . HIS A 1 71 ? 11.228 -3.670 3.998 1.00 90.75 71 HIS A C 1
ATOM 526 O O . HIS A 1 71 ? 10.269 -3.683 4.767 1.00 90.75 71 HIS A O 1
ATOM 532 N N . ASN A 1 72 ? 12.454 -3.324 4.390 1.00 92.00 72 ASN A N 1
ATOM 533 C CA . ASN A 1 72 ? 12.733 -2.903 5.757 1.00 92.00 72 ASN A CA 1
ATOM 534 C C . ASN A 1 72 ? 11.977 -1.617 6.113 1.00 92.00 72 ASN A C 1
ATOM 536 O O . ASN A 1 72 ? 11.417 -1.535 7.204 1.00 92.00 72 ASN A O 1
ATOM 540 N N . ALA A 1 73 ? 11.896 -0.652 5.192 1.00 93.19 73 ALA A N 1
ATOM 541 C CA . ALA A 1 73 ? 11.107 0.563 5.382 1.00 93.19 73 ALA A CA 1
ATOM 542 C C . ALA A 1 73 ? 9.614 0.245 5.580 1.00 93.19 73 ALA A C 1
ATOM 544 O O . ALA A 1 73 ? 9.004 0.736 6.529 1.00 93.19 73 ALA A O 1
ATOM 545 N N . PHE A 1 74 ? 9.048 -0.647 4.763 1.00 91.12 74 PHE A N 1
ATOM 546 C CA . PHE A 1 74 ? 7.654 -1.077 4.892 1.00 91.12 74 PHE A CA 1
ATOM 547 C C . PHE A 1 74 ? 7.383 -1.826 6.206 1.00 91.12 74 PHE A C 1
ATOM 549 O O . PHE A 1 74 ? 6.377 -1.587 6.878 1.00 91.12 74 PHE A O 1
ATOM 556 N N . LEU A 1 75 ? 8.283 -2.730 6.609 1.00 93.00 75 LEU A N 1
ATOM 557 C CA . LEU A 1 75 ? 8.181 -3.428 7.892 1.00 93.00 75 LEU A CA 1
ATOM 558 C C . LEU A 1 75 ? 8.252 -2.452 9.069 1.00 93.00 75 LEU A C 1
ATOM 560 O O . LEU A 1 75 ? 7.488 -2.593 10.027 1.00 93.00 75 LEU A O 1
ATOM 564 N N . TYR A 1 76 ? 9.140 -1.465 8.986 1.00 96.56 76 TYR A N 1
ATOM 565 C CA . TYR A 1 76 ? 9.288 -0.431 9.998 1.00 96.56 76 TYR A CA 1
ATOM 566 C C . TYR A 1 76 ? 8.027 0.433 10.116 1.00 96.56 76 TYR A C 1
ATOM 568 O O . TYR A 1 76 ? 7.481 0.567 11.211 1.00 96.56 76 TYR A O 1
ATOM 576 N N . GLU A 1 77 ? 7.492 0.931 9.000 1.00 95.94 77 GLU A N 1
ATOM 577 C CA . GLU A 1 77 ? 6.242 1.700 8.971 1.00 95.94 77 GLU A CA 1
ATOM 578 C C . GLU A 1 77 ? 5.070 0.895 9.549 1.00 95.94 77 GLU A C 1
ATOM 580 O O . GLU A 1 77 ? 4.338 1.367 10.420 1.00 95.94 77 GLU A O 1
ATOM 585 N N . LYS A 1 78 ? 4.940 -0.376 9.155 1.00 95.69 78 LYS A N 1
ATOM 586 C CA . LYS A 1 78 ? 3.921 -1.279 9.702 1.00 95.69 78 LYS A CA 1
ATOM 587 C C . LYS A 1 78 ? 4.080 -1.494 11.209 1.00 95.69 78 LYS A C 1
ATOM 589 O O . LYS A 1 78 ? 3.080 -1.646 11.913 1.00 95.69 78 LYS A O 1
ATOM 594 N N . SER A 1 79 ? 5.315 -1.530 11.709 1.00 97.38 79 SER A N 1
ATOM 595 C CA . SER A 1 79 ? 5.593 -1.611 13.143 1.00 97.38 79 SER A CA 1
ATOM 596 C C . SER A 1 79 ? 5.143 -0.345 13.872 1.00 97.38 79 SER A C 1
ATOM 598 O O . SER A 1 79 ? 4.504 -0.457 14.915 1.00 97.38 79 SER A O 1
ATOM 600 N N . LEU A 1 80 ? 5.410 0.839 13.312 1.00 95.81 80 LEU A N 1
ATOM 601 C CA . LEU A 1 80 ? 4.961 2.115 13.878 1.00 95.81 80 LEU A CA 1
ATOM 602 C C . LEU A 1 80 ? 3.433 2.215 13.921 1.00 95.81 80 LEU A C 1
ATOM 604 O O . LEU A 1 80 ? 2.871 2.537 14.963 1.00 95.81 80 LEU A O 1
ATOM 608 N N . ILE A 1 81 ? 2.748 1.855 12.830 1.00 93.69 81 ILE A N 1
ATOM 609 C CA . ILE A 1 81 ? 1.277 1.838 12.780 1.00 93.69 81 ILE A CA 1
ATOM 610 C C . ILE A 1 81 ? 0.704 0.926 13.874 1.00 93.69 81 ILE A C 1
ATOM 612 O O . ILE A 1 81 ? -0.249 1.292 14.560 1.00 93.69 81 ILE A O 1
ATOM 616 N N . ARG A 1 82 ? 1.296 -0.259 14.072 1.00 95.00 82 ARG A N 1
ATOM 617 C CA . ARG A 1 82 ? 0.871 -1.195 15.125 1.00 95.00 82 ARG A CA 1
ATOM 618 C C . ARG A 1 82 ? 1.131 -0.660 16.528 1.00 95.00 82 ARG A C 1
ATOM 620 O O . ARG A 1 82 ? 0.271 -0.830 17.384 1.00 95.00 82 ARG A O 1
ATOM 627 N N . ALA A 1 83 ? 2.285 -0.039 16.764 1.00 95.56 83 ALA A N 1
ATOM 628 C CA . ALA A 1 83 ? 2.604 0.571 18.052 1.00 95.56 83 ALA A CA 1
ATOM 629 C C . ALA A 1 83 ? 1.584 1.665 18.406 1.00 95.56 83 ALA A C 1
ATOM 631 O O . ALA A 1 83 ? 0.974 1.599 19.469 1.00 95.56 83 ALA A O 1
ATOM 632 N N . ASN A 1 84 ? 1.294 2.568 17.466 1.00 90.31 84 ASN A N 1
ATOM 633 C CA . ASN A 1 84 ? 0.298 3.627 17.647 1.00 90.31 84 ASN A CA 1
ATOM 634 C C . ASN A 1 84 ? -1.108 3.067 17.922 1.00 90.31 84 ASN A C 1
ATOM 636 O O . ASN A 1 84 ? -1.849 3.600 18.751 1.00 90.31 84 ASN A O 1
ATOM 640 N N . LEU A 1 85 ? -1.486 1.972 17.249 1.00 89.25 85 LEU A N 1
ATOM 641 C CA . LEU A 1 85 ? -2.754 1.290 17.512 1.00 89.25 85 LEU A CA 1
ATOM 642 C C . LEU A 1 85 ? -2.792 0.705 18.929 1.00 89.25 85 LEU A C 1
ATOM 644 O O . LEU A 1 85 ? -3.800 0.843 19.615 1.00 89.25 85 LEU A O 1
ATOM 648 N N . PHE A 1 86 ? -1.715 0.062 19.382 1.00 92.88 86 PHE A N 1
ATOM 649 C CA . PHE A 1 86 ? -1.653 -0.469 20.743 1.00 92.88 86 PHE A CA 1
ATOM 650 C C . PHE A 1 86 ? -1.739 0.631 21.799 1.00 92.88 86 PHE A C 1
ATOM 652 O O . PHE A 1 86 ? -2.493 0.475 22.756 1.00 92.88 86 PHE A O 1
ATOM 659 N N . GLU A 1 87 ? -1.025 1.741 21.616 1.00 91.69 87 GLU A N 1
ATOM 660 C CA . GLU A 1 87 ? -1.114 2.900 22.512 1.00 91.69 87 GLU A CA 1
ATOM 661 C C . GLU A 1 87 ? -2.546 3.428 22.586 1.00 91.69 87 GLU A C 1
ATOM 663 O O . GLU A 1 87 ? -3.096 3.578 23.676 1.00 91.69 87 GLU A O 1
ATOM 668 N N . SER A 1 88 ? -3.189 3.589 21.428 1.00 86.81 88 SER A N 1
ATOM 669 C CA . SER A 1 88 ? -4.592 3.990 21.336 1.00 86.81 88 SER A CA 1
ATOM 670 C C . SER A 1 88 ? -5.509 3.045 22.117 1.00 86.81 88 SER A C 1
ATOM 672 O O . SER A 1 88 ? -6.312 3.491 22.931 1.00 86.81 88 SER A O 1
ATOM 674 N N . LEU A 1 89 ? -5.366 1.729 21.926 1.00 87.06 89 LEU A N 1
ATOM 675 C CA . LEU A 1 89 ? -6.171 0.730 22.636 1.00 87.06 89 LEU A CA 1
ATOM 676 C C . LEU A 1 89 ? -5.958 0.773 24.153 1.00 87.06 89 LEU A C 1
ATOM 678 O O . LEU A 1 89 ? -6.923 0.620 24.901 1.00 87.06 89 LEU A O 1
ATOM 682 N N . ILE A 1 90 ? -4.724 0.998 24.615 1.00 88.69 90 ILE A N 1
ATOM 683 C CA . ILE A 1 90 ? -4.423 1.151 26.044 1.00 88.69 90 ILE A CA 1
ATOM 684 C C . ILE A 1 90 ? -5.124 2.393 26.599 1.00 88.69 90 ILE A C 1
ATOM 686 O O . ILE A 1 90 ? -5.795 2.291 27.627 1.00 88.69 90 ILE A O 1
ATOM 690 N N . THR A 1 91 ? -5.018 3.540 25.922 1.00 84.38 91 THR A N 1
ATOM 691 C CA . THR A 1 91 ? -5.677 4.785 26.341 1.00 84.38 91 THR A CA 1
ATOM 692 C C . THR A 1 91 ? -7.193 4.616 26.428 1.00 84.38 91 THR A C 1
ATOM 694 O O . THR A 1 91 ? -7.791 4.971 27.445 1.00 84.38 91 THR A O 1
ATOM 697 N N . VAL A 1 92 ? -7.817 4.002 25.417 1.00 85.12 92 VAL A N 1
ATOM 698 C CA . VAL A 1 92 ? -9.260 3.715 25.434 1.00 85.12 92 VAL A CA 1
ATOM 699 C C . VAL A 1 92 ? -9.621 2.763 26.573 1.00 85.12 92 VAL A C 1
ATOM 701 O O . VAL A 1 92 ? -10.553 3.034 27.326 1.00 85.12 92 VAL A O 1
ATOM 704 N N . GLY A 1 93 ? -8.863 1.680 26.760 1.00 84.25 93 GLY A N 1
ATOM 705 C CA . GLY A 1 93 ? -9.095 0.728 27.847 1.00 84.25 93 GLY A CA 1
ATOM 706 C C . GLY A 1 93 ? -8.997 1.365 29.237 1.00 84.25 93 GLY A C 1
ATOM 707 O O . GLY A 1 93 ? -9.796 1.053 30.117 1.00 84.25 93 GLY A O 1
ATOM 708 N N . GLN A 1 94 ? -8.061 2.296 29.439 1.00 85.81 94 GLN A N 1
ATOM 709 C CA . GLN A 1 94 ? -7.935 3.056 30.687 1.00 85.81 94 GLN A CA 1
ATOM 710 C C . GLN A 1 94 ? -9.111 4.010 30.913 1.00 85.81 94 GLN A C 1
ATOM 712 O O . GLN A 1 94 ? -9.605 4.090 32.038 1.00 85.81 94 GLN A O 1
ATOM 717 N N . ALA A 1 95 ? -9.575 4.700 29.866 1.00 80.00 95 ALA A N 1
ATOM 718 C CA . ALA A 1 95 ? -10.740 5.579 29.942 1.00 80.00 95 ALA A CA 1
ATOM 719 C C . ALA A 1 95 ? -12.009 4.799 30.319 1.00 80.00 95 ALA A C 1
ATOM 721 O O . ALA A 1 95 ? -12.774 5.246 31.168 1.00 80.00 95 ALA A O 1
ATOM 722 N N . ILE A 1 96 ? -12.187 3.603 29.750 1.00 82.25 96 ILE A N 1
ATOM 723 C CA . ILE A 1 96 ? -13.303 2.705 30.075 1.00 82.25 96 ILE A CA 1
ATOM 724 C C . ILE A 1 96 ? -13.199 2.197 31.515 1.00 82.25 96 ILE A C 1
ATOM 726 O O . ILE A 1 96 ? -14.173 2.260 32.252 1.00 82.25 96 ILE A O 1
ATOM 730 N N . ASN A 1 97 ? -12.024 1.722 31.942 1.00 80.94 97 ASN A N 1
ATOM 731 C CA . ASN A 1 97 ? -11.830 1.192 33.299 1.00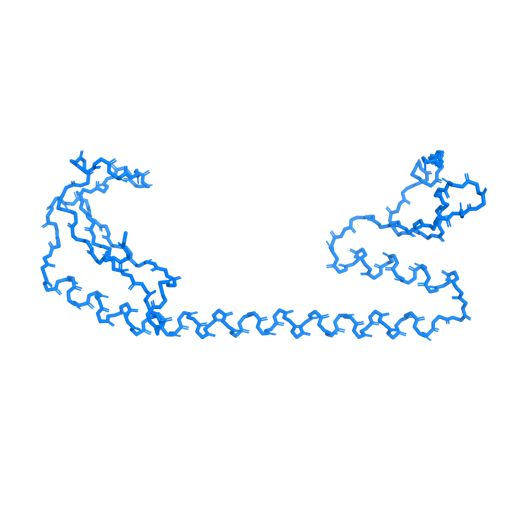 80.94 97 ASN A CA 1
ATOM 732 C C . ASN A 1 97 ? -11.929 2.260 34.398 1.00 80.94 97 ASN A C 1
ATOM 734 O O . ASN A 1 97 ? -12.085 1.912 35.566 1.00 80.94 97 ASN A O 1
ATOM 738 N N . SER A 1 98 ? -11.788 3.537 34.039 1.00 82.69 98 SER A N 1
ATOM 739 C CA . SER A 1 98 ? -11.916 4.665 34.966 1.00 82.69 98 SER A CA 1
ATOM 740 C C . SER A 1 98 ? -13.356 5.175 35.084 1.00 82.69 98 SER A C 1
ATOM 742 O O . SER A 1 98 ? -13.612 6.017 35.941 1.00 82.69 98 SER A O 1
ATOM 744 N N . ALA A 1 99 ? -14.275 4.691 34.242 1.00 79.62 99 ALA A N 1
ATOM 745 C CA . ALA A 1 99 ? -15.690 5.028 34.322 1.00 79.62 99 ALA A CA 1
ATOM 746 C C . ALA A 1 99 ? -16.299 4.495 35.625 1.00 79.62 99 ALA A C 1
ATOM 748 O O . ALA A 1 99 ? -16.035 3.363 36.039 1.00 79.62 99 ALA A O 1
ATOM 749 N N . VAL A 1 100 ? -17.113 5.324 36.274 1.00 75.88 100 VAL A N 1
ATOM 750 C CA . VAL A 1 100 ? -17.726 5.012 37.572 1.00 75.88 100 VAL A CA 1
ATOM 751 C C . VAL A 1 100 ? -18.896 4.039 37.412 1.00 75.88 100 VAL A C 1
ATOM 753 O O . VAL A 1 100 ? -19.149 3.219 38.297 1.00 75.88 100 VAL A O 1
ATOM 756 N N . ASP A 1 101 ? -19.584 4.101 36.274 1.00 84.31 101 ASP A N 1
ATOM 757 C CA . ASP A 1 101 ? -20.722 3.256 35.934 1.00 84.31 101 ASP A CA 1
ATOM 758 C C . ASP A 1 101 ? -20.738 2.863 34.444 1.00 84.31 101 ASP A C 1
ATOM 760 O O . ASP A 1 101 ? -19.895 3.269 33.637 1.00 84.31 101 ASP A O 1
ATOM 764 N N . LEU A 1 102 ? -21.690 1.994 34.092 1.00 82.81 102 LEU A N 1
ATOM 765 C CA . LEU A 1 102 ? -21.830 1.448 32.745 1.00 82.81 102 LEU A CA 1
ATOM 766 C C . LEU A 1 102 ? -22.131 2.539 31.706 1.00 82.81 102 LEU A C 1
ATOM 768 O O . LEU A 1 102 ? -21.614 2.466 30.594 1.00 82.81 102 LEU A O 1
ATOM 772 N N . ASP A 1 103 ? -22.923 3.552 32.051 1.00 84.56 103 ASP A N 1
ATOM 773 C CA . ASP A 1 103 ? -23.316 4.602 31.109 1.00 84.56 103 ASP A CA 1
ATOM 774 C C . ASP A 1 103 ? -22.112 5.481 30.745 1.00 84.56 103 ASP A C 1
ATOM 776 O O . ASP A 1 103 ? -21.874 5.766 29.565 1.00 84.56 103 ASP A O 1
ATOM 780 N N . GLU A 1 104 ? -21.286 5.837 31.733 1.00 84.44 104 GLU A N 1
ATOM 781 C CA . GLU A 1 104 ? -20.039 6.570 31.513 1.00 84.44 104 GLU A CA 1
ATOM 782 C C . GLU A 1 104 ? -19.036 5.747 30.683 1.00 84.44 104 GLU A C 1
ATOM 784 O O . GLU A 1 104 ? -18.393 6.284 29.772 1.00 84.44 104 GLU A O 1
ATOM 789 N N . ALA A 1 105 ? -18.963 4.431 30.911 1.00 86.69 105 ALA A N 1
ATOM 790 C CA . ALA A 1 105 ? -18.119 3.527 30.132 1.00 86.69 105 ALA A CA 1
ATOM 791 C C . ALA A 1 105 ? -18.549 3.467 28.654 1.00 86.69 105 ALA A C 1
ATOM 793 O O . ALA A 1 105 ? -17.713 3.587 27.754 1.00 86.69 105 ALA A O 1
ATOM 794 N N . LEU A 1 106 ? -19.848 3.326 28.374 1.00 88.44 106 LEU A N 1
ATOM 795 C CA . LEU A 1 106 ? -20.383 3.247 27.007 1.00 88.44 106 LEU A CA 1
ATOM 796 C C . LEU A 1 106 ? -20.264 4.593 26.267 1.00 88.44 106 LEU A C 1
ATOM 798 O O . LEU A 1 106 ? -19.939 4.632 25.072 1.00 88.44 106 LEU A O 1
ATOM 802 N N . ALA A 1 107 ? -20.452 5.710 26.976 1.00 88.19 107 ALA A N 1
ATOM 803 C CA . ALA A 1 107 ? -20.197 7.047 26.444 1.00 88.19 107 ALA A CA 1
ATOM 804 C C . ALA A 1 107 ? -18.710 7.253 26.112 1.00 88.19 107 ALA A C 1
ATOM 806 O O . ALA A 1 107 ? -18.382 7.812 25.061 1.00 88.19 107 ALA A O 1
ATOM 807 N N . ALA A 1 108 ? -17.800 6.764 26.963 1.00 88.00 108 ALA A N 1
ATOM 808 C CA . ALA A 1 108 ? -16.370 6.784 26.682 1.00 88.00 108 ALA A CA 1
ATOM 809 C C . ALA A 1 108 ? -16.033 5.957 25.432 1.00 88.00 108 ALA A C 1
ATOM 811 O O . ALA A 1 108 ? -15.390 6.483 24.527 1.00 88.00 108 ALA A O 1
ATOM 812 N N . ILE A 1 109 ? -16.546 4.726 25.313 1.00 89.31 109 ILE A N 1
ATOM 813 C CA . ILE A 1 109 ? -16.335 3.864 24.134 1.00 89.31 109 ILE A CA 1
ATOM 814 C C . ILE A 1 109 ? -16.721 4.584 22.838 1.00 89.31 109 ILE A C 1
ATOM 816 O O . ILE A 1 109 ? -15.924 4.640 21.903 1.00 89.31 109 ILE A O 1
ATOM 820 N N . THR A 1 110 ? -17.933 5.141 22.768 1.00 92.31 110 THR A N 1
ATOM 821 C CA . THR A 1 110 ? -18.425 5.780 21.533 1.00 92.31 110 THR A CA 1
ATOM 822 C C . THR A 1 110 ? -17.633 7.030 21.160 1.00 92.31 110 THR A C 1
ATOM 824 O O . THR A 1 110 ? -17.353 7.247 19.980 1.00 92.31 110 THR A O 1
ATOM 827 N N . ARG A 1 111 ? -17.219 7.833 22.145 1.00 90.31 111 ARG A N 1
ATOM 828 C CA . ARG A 1 111 ? -16.370 9.009 21.923 1.00 90.31 111 ARG A CA 1
ATOM 829 C C . ARG A 1 111 ? -14.979 8.625 21.426 1.00 90.31 111 ARG A C 1
ATOM 831 O O . ARG A 1 111 ? -14.530 9.163 20.415 1.00 90.31 111 ARG A O 1
ATOM 838 N N . GLU A 1 112 ? -14.311 7.696 22.106 1.00 89.06 112 GLU A N 1
ATOM 839 C CA . GLU A 1 112 ? -12.956 7.296 21.727 1.00 89.06 112 GLU A CA 1
ATOM 840 C C . GLU A 1 112 ? -12.937 6.582 20.365 1.00 89.06 112 GLU A C 1
ATOM 842 O O . GLU A 1 112 ? -12.079 6.863 19.529 1.00 89.06 112 GLU A O 1
ATOM 847 N N . ALA A 1 113 ? -13.926 5.725 20.082 1.00 89.25 113 ALA A N 1
ATOM 848 C CA . ALA A 1 113 ? -14.067 5.075 18.780 1.00 89.25 113 ALA A CA 1
ATOM 849 C C . ALA A 1 113 ? -14.306 6.085 17.644 1.00 89.25 113 ALA A C 1
ATOM 851 O O . ALA A 1 113 ? -13.722 5.945 16.567 1.00 89.25 113 ALA A O 1
ATOM 852 N N . ALA A 1 114 ? -15.125 7.120 17.875 1.00 90.94 114 ALA A N 1
ATOM 853 C CA . ALA A 1 114 ? -15.329 8.193 16.902 1.00 90.94 114 ALA A CA 1
ATOM 854 C C . ALA A 1 114 ? -14.024 8.949 16.610 1.00 90.94 114 ALA A C 1
ATOM 856 O O . ALA A 1 114 ? -13.700 9.181 15.446 1.00 90.94 114 ALA A O 1
ATOM 857 N N . SER A 1 115 ? -13.258 9.272 17.657 1.00 88.31 115 SER A N 1
ATOM 858 C CA . SER A 1 115 ? -11.965 9.954 17.548 1.00 88.31 115 SER A CA 1
ATOM 859 C C . SER A 1 115 ? -10.943 9.125 16.759 1.00 88.31 115 SER A C 1
ATOM 861 O O . SER A 1 115 ? -10.394 9.602 15.765 1.00 88.31 115 SER A O 1
ATOM 863 N N . LEU A 1 116 ? -10.755 7.850 17.125 1.00 85.00 116 LEU A N 1
ATOM 864 C CA . LEU A 1 116 ? -9.788 6.950 16.480 1.00 85.00 116 LEU A CA 1
ATOM 865 C C . LEU A 1 116 ? -10.079 6.708 15.000 1.00 85.00 116 LEU A C 1
ATOM 867 O O . LEU A 1 116 ? -9.162 6.637 14.185 1.00 85.00 116 LEU A O 1
ATOM 871 N N . MET A 1 117 ? -11.357 6.587 14.647 1.00 87.69 117 MET A N 1
ATOM 872 C CA . MET A 1 117 ? -11.783 6.357 13.266 1.00 87.69 117 MET A CA 1
ATOM 873 C C . MET A 1 117 ? -11.923 7.655 12.460 1.00 87.69 117 MET A C 1
ATOM 875 O O . MET A 1 117 ? -12.289 7.597 11.286 1.00 87.69 117 MET A O 1
ATOM 879 N N . ASN A 1 118 ? -11.672 8.820 13.075 1.00 88.62 118 ASN A N 1
ATOM 880 C CA . ASN A 1 118 ? -11.972 10.140 12.518 1.00 88.62 118 ASN A CA 1
ATOM 881 C C . ASN A 1 118 ? -13.412 10.225 11.965 1.00 88.62 118 ASN A C 1
ATOM 883 O O . ASN A 1 118 ? -13.679 10.763 10.886 1.00 88.62 118 ASN A O 1
ATOM 887 N N . ALA A 1 119 ? -14.350 9.615 12.691 1.00 92.31 119 ALA A N 1
ATOM 888 C CA . ALA A 1 119 ? -15.750 9.527 12.316 1.00 92.31 119 ALA A CA 1
ATOM 889 C C . ALA A 1 119 ? -16.542 10.684 12.932 1.00 92.31 119 ALA A C 1
ATOM 891 O O . ALA A 1 119 ? -16.345 11.059 14.084 1.00 92.31 119 ALA A O 1
ATOM 892 N N . LYS A 1 120 ? -17.504 11.222 12.173 1.00 90.31 120 LYS A N 1
ATOM 893 C CA . LYS A 1 120 ? -18.383 12.302 12.657 1.00 90.31 120 LYS A CA 1
ATOM 894 C C . LYS A 1 120 ? -19.353 11.841 13.743 1.00 90.31 120 LYS A C 1
ATOM 896 O O . LYS A 1 120 ? -19.779 12.648 14.561 1.00 90.31 120 LYS A O 1
ATOM 901 N N . THR A 1 121 ? -19.726 10.565 13.714 1.00 91.12 121 THR A N 1
ATOM 902 C CA . THR A 1 121 ? -20.725 9.989 14.609 1.00 91.12 121 THR A CA 1
ATOM 903 C C . THR A 1 121 ? -20.359 8.545 14.930 1.00 91.12 121 THR A C 1
ATOM 905 O O . THR A 1 121 ? -19.936 7.803 14.045 1.00 91.12 121 THR A O 1
ATOM 908 N N . CYS A 1 122 ? -20.568 8.138 16.179 1.00 92.31 122 CYS A N 1
ATOM 909 C CA . CYS A 1 122 ? -20.507 6.751 16.628 1.00 92.31 122 CYS A CA 1
ATOM 910 C C . CYS A 1 122 ? -21.723 6.467 17.514 1.00 92.31 122 CYS A C 1
ATOM 912 O O . CYS A 1 122 ? -22.144 7.328 18.283 1.00 92.31 122 CYS A O 1
ATOM 914 N N . ALA A 1 123 ? -22.298 5.277 17.400 1.00 92.06 123 ALA A N 1
ATOM 915 C CA . ALA A 1 123 ? -23.434 4.840 18.196 1.00 92.06 123 ALA A CA 1
ATOM 916 C C . ALA A 1 123 ? -23.200 3.400 18.642 1.00 92.06 123 ALA A C 1
ATOM 918 O O . ALA A 1 123 ? -22.695 2.585 17.869 1.00 92.06 123 ALA A O 1
ATOM 919 N N . LEU A 1 124 ? -23.575 3.100 19.880 1.00 90.69 124 LEU A N 1
ATOM 920 C CA . LEU A 1 124 ? -23.523 1.762 20.440 1.00 90.69 124 LEU A CA 1
ATOM 921 C C . LEU A 1 124 ? -24.943 1.316 20.764 1.00 90.69 124 LEU A C 1
ATOM 923 O O . LEU A 1 124 ? -25.666 1.989 21.502 1.00 90.69 124 LEU A O 1
ATOM 927 N N . GLN A 1 125 ? -25.335 0.187 20.185 1.00 89.94 125 GLN A N 1
ATOM 928 C CA . GLN A 1 125 ? -26.630 -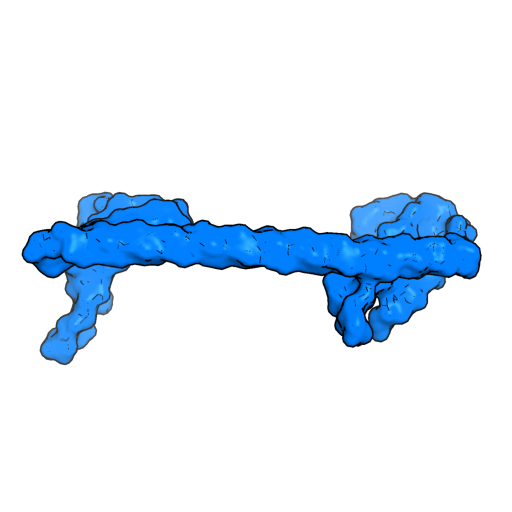0.434 20.416 1.00 89.94 125 GLN A CA 1
ATOM 929 C C . GLN A 1 125 ? -26.422 -1.791 21.080 1.00 89.94 125 GLN A C 1
ATOM 931 O O . GLN A 1 125 ? -25.545 -2.550 20.666 1.00 89.94 125 GLN A O 1
ATOM 936 N N . LEU A 1 126 ? -27.224 -2.091 22.098 1.00 88.69 126 LEU A N 1
ATOM 937 C CA . LEU A 1 126 ? -27.275 -3.414 22.713 1.00 88.69 126 LEU A CA 1
ATOM 938 C C . LEU A 1 126 ? -28.518 -4.149 22.230 1.00 88.69 126 LEU A C 1
ATOM 940 O O . LEU A 1 126 ? -29.578 -3.549 22.055 1.00 88.69 126 LEU A O 1
ATOM 944 N N . LEU A 1 127 ? -28.373 -5.453 22.019 1.00 88.69 127 LEU A N 1
ATOM 945 C CA . LEU A 1 127 ? -29.496 -6.330 21.733 1.00 88.69 127 LEU A CA 1
ATOM 946 C C . LEU A 1 127 ? -30.247 -6.617 23.033 1.00 88.69 127 LEU A C 1
ATOM 948 O O . LEU A 1 127 ? -29.665 -7.141 23.980 1.00 88.69 127 LEU A O 1
ATOM 952 N N . ASP A 1 128 ? -31.537 -6.303 23.057 1.00 86.69 128 ASP A N 1
ATOM 953 C CA . ASP A 1 128 ? -32.448 -6.833 24.063 1.00 86.69 128 ASP A CA 1
ATOM 954 C C . ASP A 1 128 ? -32.917 -8.219 23.606 1.00 86.69 128 ASP A C 1
ATOM 956 O O . ASP A 1 128 ? -33.738 -8.352 22.696 1.00 86.69 128 ASP A O 1
ATOM 960 N N . GLU A 1 129 ? -32.379 -9.268 24.230 1.00 83.56 129 GLU A N 1
ATOM 961 C CA . GLU A 1 129 ? -32.706 -10.661 23.899 1.00 83.56 129 GLU A CA 1
ATOM 962 C C . GLU A 1 129 ? -34.189 -10.999 24.122 1.00 83.56 129 GLU A C 1
ATOM 964 O O . GLU A 1 129 ? -34.713 -11.914 23.488 1.00 83.56 129 GLU A O 1
ATOM 969 N N . SER A 1 130 ? -34.889 -10.258 24.989 1.00 84.81 130 SER A N 1
ATOM 970 C CA . SER A 1 130 ? -36.295 -10.518 25.312 1.00 84.81 130 SER A CA 1
ATOM 971 C C . SER A 1 130 ? -37.260 -9.968 24.261 1.00 84.81 130 SER A C 1
ATOM 973 O O . SER A 1 130 ? -38.273 -10.600 23.959 1.00 84.81 130 SER A O 1
ATOM 975 N N . SER A 1 131 ? -36.931 -8.816 23.675 1.00 80.06 131 SER A N 1
ATOM 976 C CA . SER A 1 131 ? -37.738 -8.155 22.645 1.00 80.06 131 SER A CA 1
ATOM 977 C C . SER A 1 131 ? -37.180 -8.329 21.228 1.00 80.06 131 SER A C 1
ATOM 979 O O . SER A 1 131 ? -37.854 -7.974 20.267 1.00 80.06 131 SER A O 1
ATOM 981 N N . SER A 1 132 ? -35.981 -8.914 21.079 1.00 83.38 132 SER A N 1
ATOM 982 C CA . SER A 1 132 ? -35.228 -9.024 19.815 1.00 83.38 132 SER A CA 1
ATOM 983 C C . SER A 1 132 ? -34.972 -7.677 19.126 1.00 83.38 132 SER A C 1
ATOM 985 O O . SER A 1 132 ? -34.793 -7.631 17.910 1.00 83.38 132 SER A O 1
ATOM 987 N N . HIS A 1 133 ? -34.961 -6.580 19.885 1.00 85.06 133 HIS A N 1
ATOM 988 C CA . HIS A 1 133 ? -34.766 -5.228 19.364 1.00 85.06 133 HIS A CA 1
ATOM 989 C C . HIS A 1 133 ? -33.411 -4.653 19.791 1.00 85.06 133 HIS A C 1
ATOM 991 O O . HIS A 1 133 ? -32.901 -4.936 20.878 1.00 85.06 133 HIS A O 1
ATOM 997 N N . LEU A 1 134 ? -32.832 -3.804 18.939 1.00 85.56 134 LEU A N 1
ATOM 998 C CA . LEU A 1 134 ? -31.633 -3.035 19.265 1.00 85.56 134 LEU A CA 1
ATOM 999 C C . LEU A 1 134 ? -32.002 -1.754 20.018 1.00 85.56 134 LEU A C 1
ATOM 1001 O O . LEU A 1 134 ? -32.750 -0.912 19.519 1.00 85.56 134 LEU A O 1
ATOM 1005 N N . THR A 1 135 ? -31.420 -1.575 21.200 1.00 86.00 135 THR A N 1
ATOM 1006 C CA . THR A 1 135 ? -31.583 -0.369 22.017 1.00 86.00 135 THR A CA 1
ATOM 1007 C C . THR A 1 135 ? -30.318 0.469 21.945 1.00 86.00 135 THR A C 1
ATOM 1009 O O . THR A 1 135 ? -29.224 -0.023 22.217 1.00 86.00 135 THR A O 1
ATOM 1012 N N . LEU A 1 136 ? -30.450 1.744 21.578 1.00 87.38 136 LEU A N 1
ATOM 1013 C CA . LEU A 1 136 ? -29.338 2.692 21.614 1.00 87.38 136 LEU A CA 1
ATOM 1014 C C . LEU A 1 136 ? -28.979 3.008 23.069 1.00 87.38 136 LEU A C 1
ATOM 1016 O O . LEU A 1 136 ? -29.804 3.554 23.793 1.00 87.38 136 LEU A O 1
ATOM 1020 N N . VAL A 1 137 ? -27.749 2.688 23.472 1.00 89.25 137 VAL A N 1
ATOM 1021 C CA . VAL A 1 137 ? -27.279 2.885 24.856 1.00 89.25 137 VAL A CA 1
ATOM 1022 C C . VAL A 1 137 ? -26.226 3.979 24.986 1.00 89.25 137 VAL A C 1
ATOM 1024 O O . VAL A 1 137 ? -26.060 4.547 26.056 1.00 89.25 137 VAL A O 1
ATOM 1027 N N . ALA A 1 138 ? -25.528 4.316 23.901 1.00 89.94 138 ALA A N 1
ATOM 1028 C CA . ALA A 1 138 ? -24.607 5.445 23.871 1.00 89.94 138 ALA A CA 1
ATOM 1029 C C . ALA A 1 138 ? -24.437 5.974 22.449 1.00 89.94 138 ALA A C 1
ATOM 1031 O O . ALA A 1 138 ? -24.566 5.239 21.466 1.00 89.94 138 ALA A O 1
ATOM 1032 N N . SER A 1 139 ? -24.102 7.255 22.328 1.00 91.94 139 SER A N 1
ATOM 1033 C CA . SER A 1 139 ? -23.686 7.834 21.055 1.00 91.94 139 SER A CA 1
ATOM 1034 C C . SER A 1 139 ? -22.777 9.041 21.254 1.00 91.94 139 SER A C 1
ATOM 1036 O O . SER A 1 139 ? -22.839 9.730 22.270 1.00 91.94 139 SER A O 1
ATOM 1038 N N . HIS A 1 140 ? -21.961 9.314 20.244 1.00 91.12 140 HIS A N 1
ATOM 1039 C CA . HIS A 1 140 ? -21.125 10.496 20.144 1.00 91.12 140 HIS A CA 1
ATOM 1040 C C . HIS A 1 140 ? -21.332 11.150 18.778 1.00 91.12 140 HIS A C 1
ATOM 1042 O O . HIS A 1 140 ? -21.332 10.460 17.761 1.00 91.12 140 HIS A O 1
ATOM 1048 N N . GLY A 1 141 ? -21.517 12.473 18.743 1.00 85.56 141 GLY A N 1
ATOM 1049 C CA . GLY A 1 141 ? -21.679 13.232 17.495 1.00 85.56 141 GLY A CA 1
ATOM 1050 C C . GLY A 1 141 ? -22.967 12.933 16.712 1.00 85.56 141 GLY A C 1
ATOM 1051 O O . GLY A 1 141 ? -23.067 13.295 15.540 1.00 85.56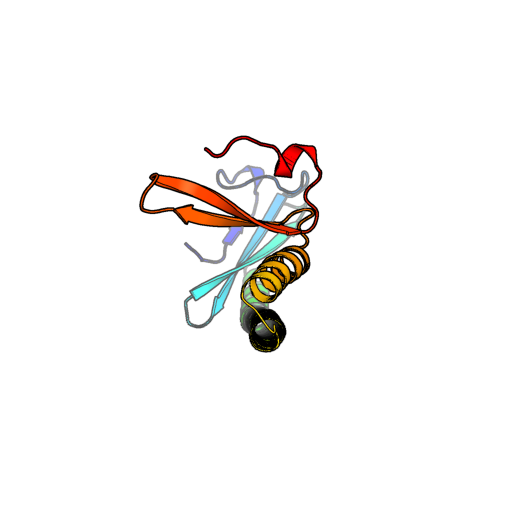 141 GLY A O 1
ATOM 1052 N N . ALA A 1 142 ? -23.948 12.256 17.318 1.00 80.81 142 ALA A N 1
ATOM 1053 C CA . ALA A 1 142 ? -25.259 12.013 16.720 1.00 80.81 142 ALA A CA 1
ATOM 1054 C C . ALA A 1 142 ? -26.186 13.219 16.957 1.00 80.81 142 ALA A C 1
ATOM 1056 O O . ALA A 1 142 ? -26.295 13.707 18.079 1.00 80.81 142 ALA A O 1
ATOM 1057 N N . GLY A 1 143 ? -26.859 13.707 15.910 1.00 74.69 143 GLY A N 1
ATOM 1058 C CA . GLY A 1 143 ? -27.887 14.748 16.045 1.00 74.69 143 GLY A CA 1
ATOM 1059 C C . GLY A 1 143 ? -29.214 14.198 16.586 1.00 74.69 143 GLY A C 1
ATOM 1060 O O . GLY A 1 143 ? -29.478 13.001 16.471 1.00 74.69 143 GLY A O 1
ATOM 1061 N N . GLU A 1 144 ? -30.090 15.070 17.103 1.00 65.19 144 GLU A N 1
ATOM 1062 C CA . GLU A 1 144 ? -31.392 14.690 17.697 1.00 65.19 144 GLU A CA 1
ATOM 1063 C C . GLU A 1 144 ? -32.258 13.806 16.780 1.00 65.19 144 GLU A C 1
ATOM 1065 O O . GLU A 1 144 ? -32.928 12.885 17.242 1.00 65.19 144 GLU A O 1
ATOM 1070 N N . ALA A 1 145 ? -32.206 14.024 15.463 1.00 60.72 145 ALA A N 1
ATOM 1071 C CA . ALA A 1 145 ? -32.942 13.219 14.487 1.00 60.72 145 ALA A CA 1
ATOM 1072 C C . ALA A 1 145 ? -32.472 11.750 14.412 1.00 60.72 145 ALA A C 1
ATOM 1074 O O . ALA A 1 145 ? -33.249 10.880 14.027 1.00 60.72 145 ALA A O 1
ATOM 1075 N N . TYR A 1 146 ? -31.213 11.466 14.762 1.00 68.44 146 TYR A N 1
ATOM 1076 C CA . TYR A 1 146 ? -30.668 10.106 14.789 1.00 68.44 146 TYR A CA 1
ATOM 1077 C C . TYR A 1 146 ? -31.018 9.386 16.098 1.00 68.44 146 TYR A C 1
ATOM 1079 O O . TYR A 1 146 ? -31.346 8.204 16.071 1.00 68.44 146 TYR A O 1
ATOM 1087 N N . LEU A 1 147 ? -31.016 10.115 17.220 1.00 67.06 147 LEU A N 1
ATOM 1088 C CA . LEU A 1 147 ? -31.399 9.597 18.540 1.00 67.06 147 LEU A CA 1
ATOM 1089 C C . LEU A 1 147 ? -32.874 9.171 18.597 1.00 67.06 147 LEU A C 1
ATOM 1091 O O . LEU A 1 147 ? -33.213 8.222 19.293 1.00 67.06 147 LEU A O 1
ATOM 1095 N N . ASN A 1 148 ? -33.733 9.845 17.828 1.00 68.06 148 ASN A N 1
ATOM 1096 C CA . ASN A 1 148 ? -35.178 9.601 17.790 1.00 68.06 148 ASN A CA 1
ATOM 1097 C C . ASN A 1 148 ? -35.618 8.608 16.700 1.00 68.06 148 ASN A C 1
ATOM 1099 O O . ASN A 1 148 ? -36.814 8.482 16.424 1.00 68.06 148 ASN A O 1
ATOM 1103 N N . LYS A 1 149 ? -34.680 7.928 16.028 1.00 64.75 149 LYS A N 1
ATOM 1104 C CA . LYS A 1 149 ? -35.027 6.964 14.981 1.00 64.75 149 LYS A CA 1
ATOM 1105 C C . LYS A 1 149 ? -35.592 5.693 15.637 1.00 64.75 149 LYS A C 1
ATOM 1107 O O . LYS A 1 149 ? -34.936 5.158 16.529 1.00 64.75 149 LYS A O 1
ATOM 1112 N N . PRO A 1 150 ? -36.783 5.205 15.235 1.00 57.41 150 PRO A N 1
ATOM 1113 C CA . PRO A 1 150 ? -37.345 3.991 15.819 1.00 57.41 150 PRO A CA 1
ATOM 1114 C C . PRO A 1 150 ? -36.378 2.818 15.622 1.00 57.41 150 PRO A C 1
ATOM 1116 O O . PRO A 1 150 ? -35.765 2.703 14.557 1.00 57.41 150 PRO A O 1
ATOM 1119 N N . GLY A 1 151 ? -36.225 1.996 16.667 1.00 58.62 151 GLY A N 1
ATOM 1120 C CA . GLY A 1 151 ? -35.371 0.807 16.646 1.00 58.62 151 GLY A CA 1
ATOM 1121 C C . GLY A 1 151 ? -35.737 -0.101 15.473 1.00 58.62 151 GLY A C 1
ATOM 1122 O O . GLY A 1 151 ? -36.923 -0.290 15.194 1.00 58.62 151 GLY A O 1
ATOM 1123 N N . VAL A 1 152 ? -34.716 -0.586 14.764 1.00 50.38 152 VAL A N 1
ATOM 1124 C CA . VAL A 1 152 ? -34.846 -1.593 13.699 1.00 50.38 152 VAL A CA 1
ATOM 1125 C C . VAL A 1 152 ? -34.641 -2.968 14.307 1.00 50.38 152 VAL A C 1
ATOM 1127 O O . VAL A 1 152 ? -33.724 -3.081 15.155 1.00 50.38 152 VAL A O 1
#

Foldseek 3Di:
DQAWDKAQALVPPPPDDDPDPQFGIKTKHFLDDPNDGPGIDMDTDSHGRPDDPVNNVVVNVVSPVVSVVVVVVVVVVVVVVVVVVVVLVVVLVVQLVPDPDDLSNLQSVQVSVCVVVVHQKGWDWDQDPVVRWTDTRYMDNDDPVRNPDPID